Protein AF-G3UR51-F1 (afdb_monomer)

Organism: Meleagris gallopavo (NCBI:txid9103)

pLDDT: mean 75.61, std 17.21, range [31.45, 94.31]

Secondary structure (DSSP, 8-state):
-------S----EEEEEEEEESSTTSPPEEEEETTTB--TTS-TTEEEEEETTEEEEEESS--GGG-SEEEEEEEEEETTEEE--TT-SEEE-

Solvent-accessible surface area (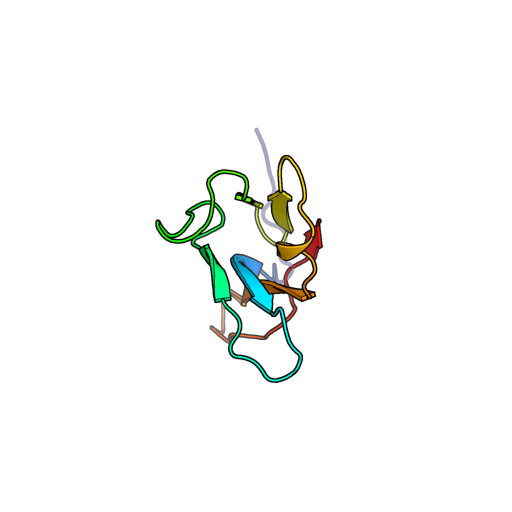backbone atoms only — not comparable to full-atom values): 5531 Å² total; per-residue (Å²): 142,84,79,82,92,69,99,59,91,67,74,39,37,41,29,34,28,33,29,40,28,72,46,95,92,52,82,64,41,74,52,24,37,81,21,46,45,61,51,90,91,46,64,85,44,55,44,37,40,55,59,59,38,37,33,36,56,46,66,59,82,81,52,82,88,67,62,51,52,75,44,47,41,38,39,38,49,39,96,84,48,87,52,80,49,92,67,79,34,47,69,46,118

Nearest PDB structures (foldseek):
  7r6w-assembly1_L  TM=8.085E-01  e=1.793E-05  Homo sapiens
  6ss0-ass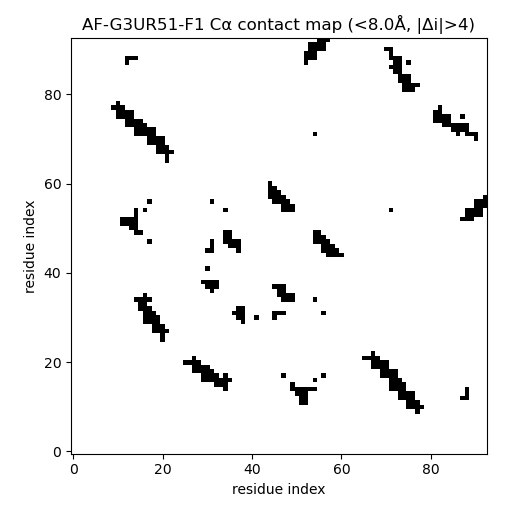embly2_MMM  TM=7.552E-01  e=9.663E-06  Homo sapiens
  8dfh-assembly1_L  TM=7.622E-01  e=2.513E-05  Homo sapiens
  3lrh-assembly6_K  TM=7.620E-01  e=7.736E-05  Homo sapiens
  6pz8-assembly1_L  TM=7.525E-01  e=2.012E-04  Mus musculus

Foldseek 3Di:
DDDDDDPDFPFWKFWFFKWWAADVVDDTHTQGGRQFHGDPPHDPQWGWHDDTQEIEIGGHPDDPSSPTDMAIFIWTPGVPDTDGDGDSHDYDD

Radius of gyration: 15.37 Å; Cα contacts (8 Å, |Δi|>4): 192; chains: 1; bounding box: 37×19×50 Å

InterPro domains:
  IPR013106 Immunoglobulin V-set domain [PF07686] (18-73)
  IPR013106 Immunoglobulin V-set domain [SM00406] (10-74)
  IPR013783 Immunoglobulin-like fold [G3DSA:2.60.40.10] (4-85)
  IPR036179 Immunoglobulin-like domain superfamily [SSF48726] (13-79)
  IPR050150 Immunoglobulin Variable Light Chain [PTHR23267] (14-72)

Sequence (93 aa):
MGGQQEIGSRVYVQCRGWHQQKTPGSVPVTVIYDSSSRPSNIPSRFSGSGSGSTNTLTITGVQAEDEAVYYCGGWDYRVTAITPLPGLCCCKT

Mean predicted aligned error: 9.87 Å

Structure (mmCIF, N/CA/C/O backbone):
data_AF-G3UR51-F1
#
_entry.id   AF-G3UR51-F1
#
loop_
_atom_site.group_PDB
_atom_site.id
_atom_site.type_symbol
_atom_site.label_atom_id
_atom_site.label_alt_id
_atom_site.label_comp_id
_atom_site.label_asym_id
_atom_site.label_entity_id
_atom_site.label_seq_id
_atom_site.pdbx_PDB_ins_code
_atom_site.Cartn_x
_atom_site.Cartn_y
_atom_site.Cartn_z
_atom_site.occupancy
_atom_site.B_iso_or_equiv
_atom_site.auth_seq_id
_atom_site.auth_comp_id
_atom_site.auth_asym_id
_atom_site.auth_atom_id
_atom_site.pdbx_PDB_model_num
ATOM 1 N N . MET A 1 1 ? 8.766 4.527 -34.188 1.00 32.31 1 MET A N 1
ATOM 2 C CA . MET A 1 1 ? 8.688 5.771 -33.392 1.00 32.31 1 MET A CA 1
ATOM 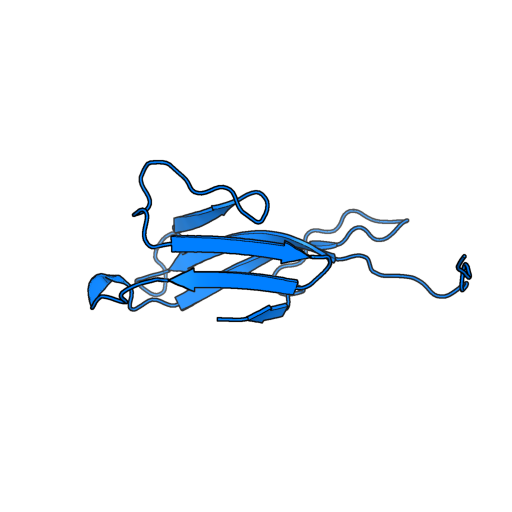3 C C . MET A 1 1 ? 8.547 5.349 -31.941 1.00 32.31 1 MET A C 1
ATOM 5 O O . MET A 1 1 ? 7.534 4.755 -31.628 1.00 32.31 1 MET A O 1
ATOM 9 N N . GLY A 1 2 ? 9.479 5.470 -31.013 1.00 31.45 2 GLY A N 1
ATOM 10 C CA . GLY A 1 2 ? 10.888 5.854 -30.896 1.00 31.45 2 GLY A CA 1
ATOM 11 C C . GLY A 1 2 ? 11.267 5.375 -29.475 1.00 31.45 2 GLY A C 1
ATOM 12 O O . GLY A 1 2 ? 10.385 5.081 -28.679 1.00 31.45 2 GLY A O 1
ATOM 13 N N . GLY A 1 3 ? 12.498 5.187 -29.048 1.00 34.09 3 GLY A N 1
ATOM 14 C CA . GLY A 1 3 ? 13.816 5.400 -29.595 1.00 34.09 3 GLY A CA 1
ATOM 15 C C . GLY A 1 3 ? 14.790 5.055 -28.461 1.00 34.09 3 GLY A C 1
ATOM 16 O O . GLY A 1 3 ? 14.440 5.149 -27.288 1.00 34.09 3 GLY A O 1
ATOM 17 N N . GLN A 1 4 ? 15.993 4.655 -28.861 1.00 38.31 4 GLN A N 1
ATOM 18 C CA . GLN A 1 4 ? 17.247 4.749 -28.110 1.00 38.31 4 GLN A CA 1
ATOM 19 C C . GLN A 1 4 ? 17.426 3.843 -26.876 1.00 38.31 4 GLN A C 1
ATOM 21 O O . GLN A 1 4 ? 16.983 4.096 -25.759 1.00 38.31 4 GLN A O 1
ATOM 26 N N . GLN A 1 5 ? 18.207 2.789 -27.124 1.00 55.81 5 GLN A N 1
ATOM 27 C CA . GLN A 1 5 ? 19.078 2.140 -26.157 1.00 55.81 5 GLN A CA 1
ATOM 28 C C . GLN A 1 5 ? 20.203 3.123 -25.791 1.00 55.81 5 GLN A C 1
ATOM 30 O O . GLN A 1 5 ? 21.025 3.453 -26.644 1.00 55.81 5 GLN A O 1
ATOM 35 N N . GLU A 1 6 ? 20.248 3.581 -24.542 1.00 52.28 6 GLU A N 1
ATOM 36 C CA . GLU A 1 6 ? 21.410 4.273 -23.974 1.00 52.28 6 GLU A CA 1
ATOM 37 C C . GLU A 1 6 ? 22.164 3.312 -23.049 1.00 52.28 6 GLU A C 1
ATOM 39 O O . GLU A 1 6 ? 21.571 2.638 -22.202 1.00 52.28 6 GLU A O 1
ATOM 44 N N . ILE A 1 7 ? 23.479 3.221 -23.245 1.00 56.69 7 ILE A N 1
ATOM 45 C CA . ILE A 1 7 ? 24.393 2.373 -22.476 1.00 56.69 7 ILE A CA 1
ATOM 46 C C . ILE A 1 7 ? 24.724 3.101 -21.167 1.00 56.69 7 ILE A C 1
ATO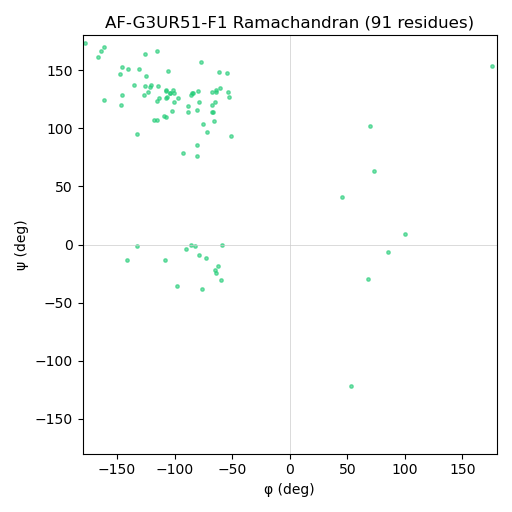M 48 O O . ILE A 1 7 ? 25.777 3.704 -21.008 1.00 56.69 7 ILE A O 1
ATOM 52 N N . GLY A 1 8 ? 23.780 3.076 -20.234 1.00 47.53 8 GLY A N 1
ATOM 53 C CA . GLY A 1 8 ? 23.941 3.524 -18.856 1.00 47.53 8 GLY A CA 1
ATOM 54 C C . GLY A 1 8 ? 23.086 2.616 -17.988 1.00 47.53 8 GLY A C 1
ATOM 55 O O . GLY A 1 8 ? 21.933 2.366 -18.327 1.00 47.53 8 GLY A O 1
ATOM 56 N N . SER A 1 9 ? 23.656 2.041 -16.932 1.00 50.66 9 SER A N 1
ATOM 57 C CA . SER A 1 9 ? 23.021 1.029 -16.083 1.00 50.66 9 SER A CA 1
ATOM 58 C C . SER A 1 9 ? 21.632 1.478 -15.601 1.00 50.66 9 SER A C 1
ATOM 60 O O . SER A 1 9 ? 21.521 2.168 -14.589 1.00 50.66 9 SER A O 1
ATOM 62 N N . ARG A 1 10 ? 20.557 1.108 -16.314 1.00 55.94 10 ARG A N 1
ATOM 63 C CA . ARG A 1 10 ? 19.183 1.363 -15.866 1.00 55.94 10 ARG A CA 1
ATOM 64 C C . ARG A 1 10 ? 18.917 0.419 -14.706 1.00 55.94 10 ARG A C 1
ATOM 66 O O . ARG A 1 10 ? 18.625 -0.757 -14.901 1.00 55.94 10 ARG A O 1
ATOM 73 N N . VAL A 1 11 ? 19.095 0.945 -13.497 1.00 59.91 11 VAL A N 1
ATOM 74 C CA . VAL A 1 11 ? 18.501 0.372 -12.296 1.00 59.91 11 VAL A CA 1
ATOM 75 C C . VAL A 1 11 ? 17.006 0.506 -12.469 1.00 59.91 11 VAL A C 1
ATOM 77 O O . VAL A 1 11 ? 16.460 1.532 -12.875 1.00 59.91 11 VAL A O 1
ATOM 80 N N . TYR A 1 12 ? 16.362 -0.598 -12.232 1.00 62.88 12 TYR A N 1
ATOM 81 C CA . TYR A 1 12 ? 15.084 -0.900 -12.786 1.00 62.88 12 TYR A CA 1
ATOM 82 C C . TYR A 1 12 ? 14.383 -1.368 -11.516 1.00 62.88 12 TYR A C 1
ATOM 84 O O . TYR A 1 12 ? 14.621 -2.452 -10.997 1.00 62.88 12 TYR A O 1
ATOM 92 N N . VAL A 1 13 ? 13.670 -0.446 -10.879 1.00 67.25 13 VAL A N 1
ATOM 93 C CA . VAL A 1 13 ? 13.040 -0.696 -9.581 1.00 67.25 13 VAL A CA 1
ATOM 94 C C . VAL A 1 13 ? 11.582 -0.985 -9.863 1.00 67.25 13 VAL A C 1
ATOM 96 O O . VAL A 1 13 ? 10.917 -0.186 -10.515 1.00 67.25 13 VAL A O 1
ATOM 99 N N . GLN A 1 14 ? 11.106 -2.145 -9.428 1.00 71.12 14 GLN A N 1
ATOM 100 C CA . GLN A 1 14 ? 9.704 -2.530 -9.508 1.00 71.12 14 GLN A CA 1
ATOM 101 C C . GLN A 1 14 ? 9.101 -2.481 -8.114 1.00 71.12 14 GLN A C 1
ATOM 103 O O . GLN A 1 14 ? 9.396 -3.315 -7.257 1.00 71.12 14 GLN A O 1
ATOM 108 N N . CYS A 1 15 ? 8.227 -1.510 -7.896 1.00 74.19 15 CYS A N 1
ATOM 109 C CA . CYS A 1 15 ? 7.478 -1.407 -6.656 1.00 74.19 15 CYS A CA 1
ATOM 110 C C . CYS A 1 15 ? 6.321 -2.397 -6.678 1.00 74.19 15 CYS A C 1
ATOM 112 O O . CYS A 1 15 ? 5.513 -2.367 -7.598 1.00 74.19 15 CYS A O 1
ATOM 114 N N . ARG A 1 16 ? 6.262 -3.294 -5.691 1.00 77.88 16 ARG A N 1
ATOM 115 C CA . ARG A 1 16 ? 5.307 -4.409 -5.672 1.00 77.88 16 ARG A CA 1
ATOM 116 C C . ARG A 1 16 ? 4.195 -4.267 -4.652 1.00 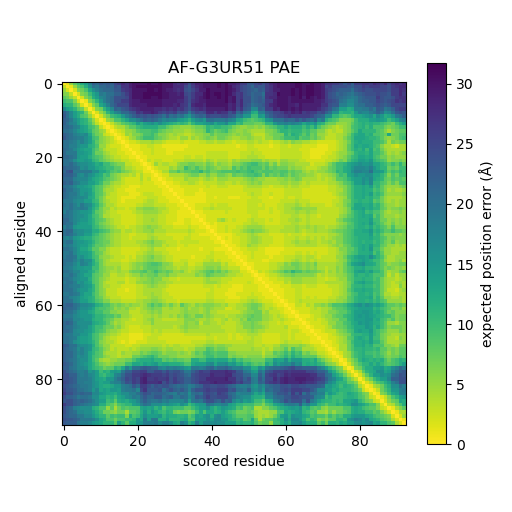77.88 16 ARG A C 1
ATOM 118 O O . ARG A 1 16 ?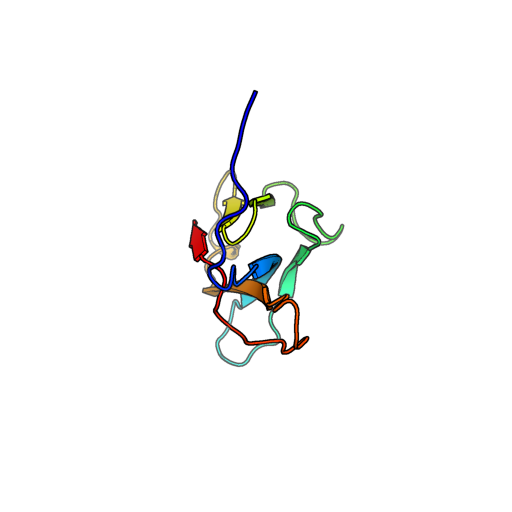 3.232 -5.016 -4.755 1.00 77.88 16 ARG A O 1
ATOM 125 N N . GLY A 1 17 ? 4.266 -3.347 -3.698 1.00 86.00 17 GLY A N 1
ATOM 126 C CA . GLY A 1 17 ? 3.174 -3.243 -2.740 1.00 86.00 17 GLY A CA 1
ATOM 127 C C . GLY A 1 17 ? 3.298 -2.136 -1.718 1.00 86.00 17 GLY A C 1
ATOM 128 O O . GLY A 1 17 ? 4.321 -1.461 -1.613 1.00 86.00 17 GLY A O 1
ATOM 129 N N . TRP A 1 18 ? 2.217 -2.003 -0.961 1.00 89.19 18 TRP A N 1
ATOM 130 C CA . TRP A 1 18 ? 2.048 -1.083 0.145 1.00 89.19 18 TRP A CA 1
ATOM 131 C C . TRP A 1 18 ? 1.743 -1.854 1.414 1.00 89.19 18 TRP A C 1
ATOM 133 O O . TRP A 1 18 ? 0.913 -2.767 1.423 1.00 89.19 18 TRP A O 1
ATOM 143 N N . HIS A 1 19 ? 2.375 -1.428 2.496 1.00 88.81 19 HIS A N 1
ATOM 144 C CA . HIS A 1 19 ? 2.199 -1.975 3.825 1.00 88.81 19 HIS A CA 1
ATOM 145 C C . HIS A 1 19 ? 1.831 -0.851 4.788 1.00 88.81 19 HIS A C 1
ATOM 147 O O . HIS A 1 19 ? 2.425 0.223 4.753 1.00 88.81 19 HIS A O 1
ATOM 153 N N . GLN A 1 20 ? 0.857 -1.112 5.647 1.00 90.56 20 GLN A N 1
ATOM 154 C CA . GLN A 1 20 ? 0.400 -0.224 6.700 1.00 90.56 20 GLN A CA 1
ATOM 155 C C . GLN A 1 20 ? 0.890 -0.761 8.045 1.00 90.56 20 GLN A C 1
ATOM 157 O O . GLN A 1 20 ? 0.640 -1.916 8.391 1.00 90.56 20 GLN A O 1
ATOM 162 N N . GLN A 1 21 ? 1.554 0.080 8.827 1.00 90.31 21 GLN A N 1
ATOM 163 C CA . GLN A 1 21 ? 1.939 -0.210 10.201 1.00 90.31 21 GLN A CA 1
ATOM 164 C C . GLN A 1 21 ? 1.243 0.785 11.128 1.00 90.31 21 GLN A C 1
ATOM 166 O O . GLN A 1 21 ? 1.586 1.964 11.169 1.00 90.31 21 GLN A O 1
ATOM 171 N N . LYS A 1 22 ? 0.244 0.304 11.871 1.00 88.50 22 LYS A N 1
ATOM 172 C CA . LYS A 1 22 ? -0.544 1.147 12.785 1.00 88.50 22 LYS A CA 1
ATOM 173 C C . LYS A 1 22 ? 0.213 1.482 14.065 1.00 88.50 22 LYS A C 1
ATOM 175 O O . LYS A 1 22 ? 0.128 2.593 14.568 1.00 88.50 22 LYS A O 1
ATOM 180 N N . THR A 1 23 ? 0.976 0.523 14.584 1.00 87.62 23 THR A N 1
ATOM 181 C CA . THR A 1 23 ? 1.742 0.696 15.822 1.00 87.62 23 THR A CA 1
ATOM 182 C C . THR A 1 23 ? 3.220 0.432 15.551 1.00 87.62 23 THR A C 1
ATOM 184 O O . THR A 1 23 ? 3.540 -0.609 14.967 1.00 87.62 23 THR A O 1
ATOM 187 N N . PRO A 1 24 ? 4.141 1.312 15.974 1.00 83.69 24 PRO A N 1
ATOM 188 C CA . PRO A 1 24 ? 5.571 1.033 15.897 1.00 83.69 24 PRO A CA 1
ATOM 189 C C . PRO A 1 24 ? 5.899 -0.315 16.556 1.00 83.69 24 PRO A C 1
ATOM 191 O O . PRO A 1 24 ? 5.487 -0.576 17.683 1.00 83.69 24 PRO A O 1
ATOM 194 N N . GLY A 1 25 ? 6.588 -1.200 15.835 1.00 82.69 25 GLY A N 1
ATOM 195 C CA . GLY A 1 25 ? 6.918 -2.553 16.309 1.00 82.69 25 GLY A CA 1
ATOM 196 C C . GLY A 1 25 ? 5.837 -3.618 16.074 1.00 82.69 25 GLY A C 1
ATOM 197 O O . GLY A 1 25 ? 6.106 -4.798 16.281 1.00 82.69 25 GLY A O 1
ATOM 198 N N . SER A 1 26 ? 4.645 -3.246 15.591 1.00 86.25 26 SER A N 1
ATOM 199 C CA . SER A 1 26 ? 3.645 -4.217 15.117 1.00 86.25 26 SER A CA 1
ATOM 200 C C . SER A 1 26 ? 4.001 -4.765 13.735 1.00 86.25 26 SER A C 1
ATOM 202 O O . SER A 1 26 ? 4.726 -4.128 12.968 1.00 86.25 26 SER A O 1
ATOM 204 N N . VAL A 1 27 ? 3.481 -5.948 13.405 1.00 86.62 27 VAL A N 1
ATOM 205 C CA . VAL A 1 27 ? 3.671 -6.560 12.085 1.00 86.62 27 VAL A CA 1
ATOM 206 C C . VAL A 1 27 ? 2.989 -5.686 11.019 1.00 86.62 27 VAL A C 1
ATOM 208 O O . VAL A 1 27 ? 1.783 -5.451 11.129 1.00 86.62 27 VAL A O 1
ATOM 211 N N . PRO A 1 28 ? 3.715 -5.205 9.991 1.00 88.25 28 PRO A N 1
ATOM 212 C CA . PRO A 1 28 ? 3.112 -4.446 8.902 1.00 88.25 28 PRO A CA 1
ATOM 213 C C . PRO A 1 28 ? 2.067 -5.280 8.156 1.00 88.25 28 PRO A C 1
ATOM 215 O O . PRO A 1 28 ? 2.309 -6.433 7.799 1.00 88.25 28 PRO A O 1
ATOM 218 N N . VAL A 1 29 ? 0.912 -4.682 7.882 1.00 90.56 29 VAL A N 1
ATOM 219 C CA . VAL A 1 29 ? -0.180 -5.310 7.136 1.00 90.56 29 VAL A CA 1
ATOM 220 C C . VAL A 1 29 ? -0.095 -4.883 5.681 1.00 90.56 29 VAL A C 1
ATOM 222 O O . VAL A 1 29 ? -0.091 -3.696 5.375 1.00 90.56 29 VAL A O 1
ATOM 225 N N . THR A 1 30 ? -0.055 -5.836 4.756 1.00 90.81 30 THR A N 1
ATOM 226 C CA . THR A 1 30 ? -0.109 -5.531 3.321 1.00 90.81 30 THR A CA 1
ATOM 227 C C . THR A 1 30 ? -1.483 -4.975 2.949 1.00 90.81 30 THR A C 1
ATOM 229 O O . THR A 1 30 ? -2.489 -5.661 3.115 1.00 90.81 30 THR A O 1
ATOM 232 N N . VAL A 1 31 ? -1.524 -3.749 2.423 1.00 92.69 31 VAL A N 1
ATOM 233 C CA . VAL A 1 31 ? -2.756 -3.098 1.944 1.00 92.69 31 VAL A CA 1
ATOM 234 C C . VAL A 1 31 ? -2.925 -3.217 0.432 1.00 92.69 31 VAL A C 1
ATOM 236 O O . VAL A 1 31 ? -4.043 -3.413 -0.033 1.00 92.69 31 VAL A O 1
ATOM 239 N N . ILE A 1 32 ? -1.826 -3.173 -0.329 1.00 92.69 32 ILE A N 1
ATOM 240 C CA . ILE A 1 32 ? -1.795 -3.428 -1.776 1.00 92.69 32 ILE A CA 1
ATOM 241 C C . ILE A 1 32 ? -0.610 -4.343 -2.084 1.00 92.69 32 ILE A C 1
ATOM 243 O O . ILE A 1 32 ? 0.485 -4.136 -1.568 1.00 92.69 32 ILE A O 1
ATOM 247 N N . TYR A 1 33 ? -0.812 -5.326 -2.951 1.00 87.75 33 TYR A N 1
ATOM 248 C CA . TYR A 1 33 ? 0.217 -6.185 -3.520 1.00 87.75 33 TYR A CA 1
ATOM 249 C C . TYR A 1 33 ? 0.141 -6.167 -5.048 1.00 87.75 33 TYR A C 1
ATOM 251 O O . TYR A 1 33 ? -0.832 -5.707 -5.638 1.00 87.75 33 TYR A O 1
ATOM 259 N N . ASP A 1 34 ? 1.202 -6.638 -5.690 1.00 85.00 34 ASP A N 1
ATOM 260 C CA . ASP A 1 34 ? 1.380 -6.605 -7.142 1.00 85.00 34 ASP A CA 1
ATOM 261 C C . ASP A 1 34 ? 1.016 -5.249 -7.781 1.00 85.00 34 ASP A C 1
ATOM 263 O O . ASP A 1 34 ? 0.389 -5.161 -8.830 1.00 85.00 34 ASP A O 1
ATOM 267 N N . SER A 1 35 ? 1.397 -4.160 -7.107 1.00 84.06 35 SER A N 1
ATOM 268 C CA . SER A 1 35 ? 1.140 -2.754 -7.478 1.00 84.06 35 SER A CA 1
ATOM 269 C C . SER A 1 35 ? -0.312 -2.266 -7.421 1.00 84.06 35 SER A C 1
ATOM 271 O O . SER A 1 35 ? -0.520 -1.080 -7.182 1.00 84.06 35 SER A O 1
ATOM 273 N N . SER A 1 36 ? -1.310 -3.121 -7.638 1.00 88.75 36 SER A N 1
ATOM 274 C CA . SER A 1 36 ? -2.723 -2.703 -7.715 1.00 88.75 36 SER A CA 1
ATOM 275 C C . SER A 1 36 ? -3.712 -3.662 -7.062 1.00 88.75 36 SER A C 1
ATOM 277 O O . SER A 1 36 ? -4.866 -3.297 -6.823 1.00 88.75 36 SER A O 1
ATOM 279 N N . SER A 1 37 ? -3.280 -4.877 -6.738 1.00 91.25 37 SER A N 1
ATOM 280 C CA . SER A 1 37 ? -4.147 -5.894 -6.163 1.00 91.25 37 SER A CA 1
ATOM 281 C C . SER A 1 37 ? -4.337 -5.652 -4.672 1.00 91.25 37 SER A C 1
ATOM 283 O O . SER A 1 37 ? -3.389 -5.445 -3.922 1.00 91.25 37 SER A O 1
ATOM 285 N N . ARG A 1 38 ? -5.585 -5.691 -4.215 1.00 94.31 38 ARG A N 1
ATOM 286 C CA . ARG A 1 38 ? -5.933 -5.492 -2.808 1.00 94.31 38 ARG A CA 1
ATOM 287 C C . ARG A 1 38 ? -6.347 -6.825 -2.180 1.00 94.31 38 ARG A C 1
ATOM 289 O O . ARG A 1 38 ? -7.163 -7.530 -2.777 1.00 94.31 38 ARG A O 1
ATOM 296 N N . PRO A 1 39 ? -5.837 -7.188 -0.993 1.00 93.44 39 PRO A N 1
ATOM 297 C CA . PRO A 1 39 ? -6.337 -8.350 -0.264 1.00 93.44 39 PRO A CA 1
ATOM 298 C C . PRO A 1 39 ? -7.819 -8.188 0.108 1.00 93.44 39 PRO A C 1
ATOM 300 O O . PRO A 1 39 ? -8.287 -7.081 0.368 1.00 93.44 39 PRO A O 1
ATOM 303 N N . SER A 1 40 ? -8.571 -9.287 0.174 1.00 91.75 40 SER A N 1
ATOM 304 C CA . SER A 1 40 ? -10.019 -9.255 0.452 1.00 91.75 40 SER A CA 1
ATOM 305 C C . SER A 1 40 ? -10.376 -8.713 1.840 1.00 91.75 40 SER A C 1
ATOM 307 O O . SER A 1 40 ? -11.470 -8.191 2.031 1.00 91.75 40 SER A O 1
ATOM 309 N N . ASN A 1 41 ? -9.456 -8.804 2.802 1.00 91.00 41 ASN A N 1
ATOM 310 C CA . ASN A 1 41 ? -9.609 -8.284 4.160 1.00 91.00 41 ASN A CA 1
ATOM 311 C C . ASN A 1 41 ? -9.297 -6.782 4.285 1.00 91.00 41 ASN A C 1
ATOM 313 O O . ASN A 1 41 ? -9.398 -6.236 5.383 1.00 91.00 41 ASN A O 1
ATOM 317 N N . ILE A 1 42 ? -8.900 -6.117 3.195 1.00 92.75 42 ILE A N 1
ATOM 318 C CA . ILE A 1 42 ? -8.620 -4.681 3.179 1.00 92.75 42 ILE A CA 1
ATOM 319 C C . ILE A 1 42 ? -9.823 -3.937 2.581 1.00 92.75 42 ILE A C 1
ATOM 321 O O . ILE A 1 42 ? -10.302 -4.311 1.504 1.00 92.75 42 ILE A O 1
ATOM 325 N N . PRO A 1 43 ? -10.317 -2.874 3.245 1.00 91.44 43 PRO A N 1
ATOM 326 C CA . PRO A 1 43 ? -11.482 -2.124 2.793 1.00 91.44 43 PRO A CA 1
ATOM 327 C C . PRO A 1 43 ? -11.376 -1.611 1.355 1.00 91.44 43 PRO A C 1
ATOM 329 O O . PRO A 1 43 ? -10.307 -1.214 0.888 1.00 91.44 43 PRO A O 1
ATOM 332 N N . SER A 1 44 ? -12.522 -1.531 0.672 1.00 91.88 44 SER A N 1
ATOM 333 C CA . SER A 1 44 ? -12.590 -1.132 -0.739 1.00 91.88 44 SER A CA 1
ATOM 334 C C . SER A 1 44 ? -12.092 0.283 -1.039 1.00 91.88 44 SER A C 1
ATOM 336 O O . SER A 1 44 ? -11.744 0.565 -2.184 1.00 91.88 44 SER A O 1
ATOM 338 N N . ARG A 1 45 ? -12.009 1.132 -0.007 1.00 92.50 45 ARG A N 1
ATOM 339 C CA . ARG A 1 45 ? -11.466 2.494 -0.069 1.00 92.50 45 ARG A CA 1
ATOM 340 C C . ARG A 1 45 ? -9.974 2.575 -0.387 1.00 92.50 45 ARG A C 1
ATOM 342 O O . ARG A 1 45 ? -9.523 3.618 -0.846 1.00 92.50 45 ARG A O 1
ATOM 349 N N . PHE A 1 46 ? -9.212 1.509 -0.140 1.00 91.94 4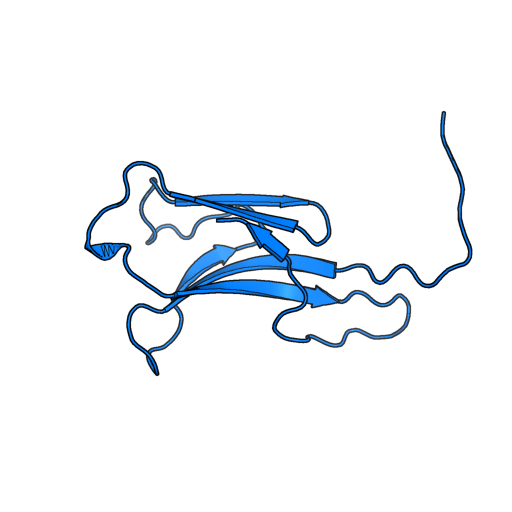6 PHE A N 1
ATOM 350 C CA . PHE A 1 46 ? -7.796 1.454 -0.496 1.00 91.94 46 PHE A CA 1
ATOM 351 C C . PHE A 1 46 ? -7.649 1.028 -1.949 1.00 91.94 46 PHE A C 1
ATOM 353 O O . PHE A 1 46 ? -8.195 0.010 -2.356 1.00 91.94 46 PHE A O 1
ATOM 360 N N . SER A 1 47 ? -6.877 1.750 -2.739 1.00 90.75 47 SER A N 1
ATOM 361 C CA . SER A 1 47 ? -6.536 1.357 -4.103 1.00 90.75 47 SER A CA 1
ATOM 362 C C . SER A 1 47 ? -5.081 1.684 -4.380 1.00 90.75 47 SER A C 1
ATOM 364 O O . SER A 1 47 ? -4.514 2.582 -3.763 1.00 90.75 47 SER A O 1
ATOM 366 N N . GLY A 1 48 ? -4.460 0.912 -5.263 1.00 89.94 48 GLY A N 1
ATOM 367 C CA . GLY A 1 48 ? -3.055 1.072 -5.590 1.00 89.94 48 GLY A CA 1
ATOM 368 C C . GLY A 1 48 ? -2.830 1.115 -7.087 1.00 89.94 48 GLY A C 1
ATOM 369 O O . GLY A 1 48 ? -3.583 0.525 -7.864 1.00 89.94 48 GLY A O 1
ATOM 370 N N . SER A 1 49 ? -1.782 1.818 -7.485 1.00 87.06 49 SER A N 1
ATOM 371 C CA . SER A 1 49 ? -1.261 1.777 -8.846 1.00 87.06 49 SER A CA 1
ATOM 372 C C . SER A 1 49 ? 0.253 1.935 -8.823 1.00 87.06 49 SER A C 1
ATOM 374 O O . SER A 1 49 ? 0.810 2.556 -7.919 1.00 87.06 49 SER A O 1
ATOM 376 N N . GLY A 1 50 ? 0.936 1.383 -9.821 1.00 81.44 50 GLY A N 1
ATOM 377 C CA . GLY A 1 50 ? 2.385 1.495 -9.920 1.00 81.44 50 GLY A CA 1
ATOM 378 C C . GLY A 1 50 ? 2.864 1.531 -11.361 1.00 81.44 50 GLY A C 1
ATOM 379 O O . GLY A 1 50 ? 2.275 0.907 -12.241 1.00 81.44 50 GLY A O 1
ATOM 380 N N . SER A 1 51 ? 3.944 2.273 -11.591 1.00 79.25 51 SER A N 1
ATOM 381 C CA . SER A 1 51 ? 4.657 2.330 -12.864 1.00 79.25 51 SER A CA 1
ATOM 382 C C . SER A 1 51 ? 6.146 2.529 -12.597 1.00 79.25 51 SER A C 1
ATOM 384 O O . SER A 1 51 ? 6.552 3.506 -11.961 1.00 79.25 51 SER A O 1
ATOM 386 N N . GLY A 1 52 ? 6.967 1.579 -13.051 1.00 77.44 52 GLY A N 1
ATOM 387 C CA . GLY A 1 52 ? 8.401 1.562 -12.760 1.00 77.44 52 GLY A CA 1
ATOM 388 C C . GLY A 1 52 ? 8.685 1.656 -11.255 1.00 77.44 52 GLY A C 1
ATOM 389 O O . GLY A 1 52 ? 8.204 0.835 -10.472 1.00 77.44 52 GLY A O 1
ATOM 390 N N . SER A 1 53 ? 9.445 2.686 -10.867 1.00 75.75 53 SER A N 1
ATOM 391 C CA . SER A 1 53 ? 9.867 2.967 -9.487 1.00 75.75 53 SER A CA 1
ATOM 392 C C . SER A 1 53 ? 8.860 3.780 -8.665 1.00 75.75 53 SER A C 1
ATOM 394 O O . SER A 1 53 ? 9.125 4.094 -7.503 1.00 75.75 53 SER A O 1
ATOM 396 N N . THR A 1 54 ? 7.724 4.159 -9.256 1.00 78.88 54 THR A N 1
ATOM 397 C CA . THR A 1 54 ? 6.679 4.934 -8.579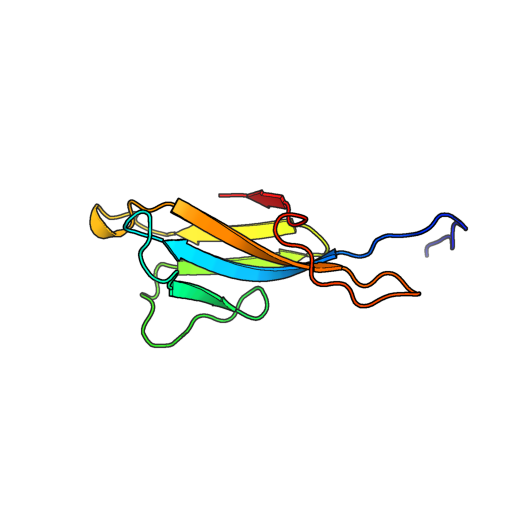 1.00 78.88 54 THR A CA 1
ATOM 398 C C . THR A 1 54 ? 5.516 4.027 -8.225 1.00 78.88 54 THR A C 1
ATOM 400 O O . THR A 1 54 ? 4.998 3.304 -9.078 1.00 78.88 54 THR A O 1
ATOM 403 N N . ASN A 1 55 ? 5.081 4.095 -6.971 1.00 83.50 55 ASN A N 1
ATOM 404 C CA . ASN A 1 55 ? 3.845 3.476 -6.518 1.00 83.50 55 ASN A CA 1
ATOM 405 C C . ASN A 1 55 ? 2.968 4.540 -5.853 1.00 83.50 55 ASN A C 1
ATOM 407 O O . ASN A 1 55 ? 3.470 5.452 -5.191 1.00 83.50 55 ASN A O 1
ATOM 411 N N . THR A 1 56 ? 1.661 4.414 -6.033 1.00 88.12 56 THR A N 1
ATOM 412 C CA . THR A 1 56 ? 0.653 5.335 -5.517 1.00 88.12 56 THR A CA 1
ATOM 413 C C . THR A 1 56 ? -0.372 4.545 -4.730 1.00 88.12 56 THR A C 1
ATOM 415 O O . THR A 1 56 ? -0.904 3.554 -5.231 1.00 88.12 56 THR A O 1
ATOM 418 N N . LEU A 1 57 ? -0.639 4.992 -3.506 1.00 90.38 57 LEU A N 1
ATOM 419 C CA . LEU A 1 57 ? -1.728 4.499 -2.674 1.00 90.38 57 LEU A CA 1
ATOM 420 C C . LEU A 1 57 ? -2.800 5.577 -2.623 1.00 90.38 57 LEU A C 1
ATOM 422 O O . LEU A 1 57 ? -2.525 6.713 -2.260 1.00 90.38 57 LEU A O 1
ATOM 426 N N . THR A 1 58 ? -4.025 5.219 -2.967 1.00 91.31 58 THR A N 1
ATOM 427 C CA . THR A 1 58 ? -5.173 6.114 -2.894 1.00 91.31 58 THR A CA 1
ATOM 428 C C . THR A 1 58 ? -6.150 5.574 -1.864 1.00 91.31 58 THR A C 1
ATOM 430 O O . THR A 1 58 ? -6.607 4.435 -1.970 1.00 91.31 58 THR A O 1
ATOM 433 N N . ILE A 1 59 ? -6.466 6.403 -0.870 1.00 92.00 59 ILE A N 1
ATOM 434 C CA . ILE A 1 59 ? -7.404 6.088 0.209 1.00 92.00 59 ILE A CA 1
ATOM 435 C C . ILE A 1 59 ? -8.599 7.033 0.075 1.00 92.00 59 ILE A C 1
ATOM 437 O O . ILE A 1 59 ? -8.493 8.228 0.342 1.00 92.00 59 ILE A O 1
ATOM 441 N N . THR A 1 60 ? -9.743 6.519 -0.375 1.00 92.06 60 THR A N 1
ATOM 442 C CA . THR A 1 60 ? -10.952 7.334 -0.561 1.00 92.06 60 THR A CA 1
ATOM 443 C C . THR A 1 60 ? -11.782 7.384 0.719 1.00 92.06 60 THR A C 1
ATOM 445 O O . THR A 1 60 ? -12.283 6.353 1.163 1.00 92.06 60 THR A O 1
ATOM 448 N N . GLY A 1 61 ? -11.985 8.573 1.288 1.00 90.06 61 GLY A N 1
ATOM 449 C CA . GLY A 1 61 ? -12.728 8.720 2.544 1.00 90.06 61 GLY A CA 1
ATOM 450 C C . GLY A 1 61 ? -11.912 8.232 3.739 1.00 90.06 61 GLY A C 1
ATOM 451 O O . GLY A 1 61 ? -12.282 7.252 4.378 1.00 90.06 61 GLY A O 1
ATOM 452 N N . VAL A 1 62 ? -10.785 8.906 3.988 1.00 89.50 62 VAL A N 1
ATOM 453 C CA . VAL A 1 62 ? -9.871 8.632 5.107 1.00 89.50 62 VAL A CA 1
ATOM 454 C C . VAL A 1 62 ? -10.636 8.642 6.430 1.00 89.50 62 VAL A C 1
ATOM 456 O O . VAL A 1 62 ? -11.403 9.569 6.700 1.00 89.50 62 VAL A O 1
ATOM 459 N N . GLN A 1 63 ? -10.418 7.612 7.244 1.00 90.69 63 GLN A N 1
ATOM 460 C CA . GLN A 1 63 ? -11.015 7.463 8.573 1.00 90.69 63 GLN A CA 1
ATOM 461 C C . GLN A 1 63 ? -9.933 7.511 9.658 1.00 90.69 63 GLN A C 1
ATOM 463 O O . GLN A 1 63 ? -8.745 7.375 9.359 1.00 90.69 63 GLN A O 1
ATOM 468 N N . ALA A 1 64 ? -10.330 7.674 10.922 1.00 8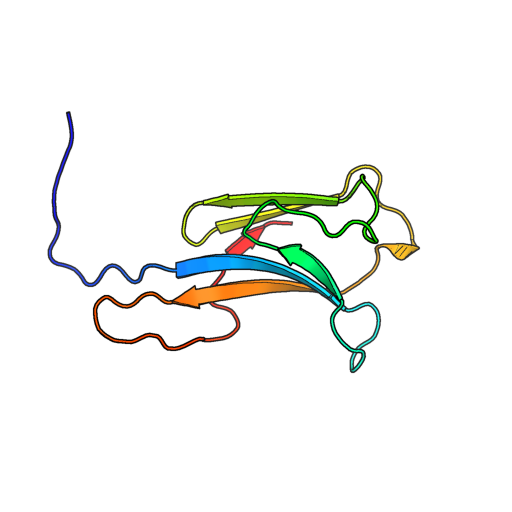7.06 64 ALA A N 1
ATOM 469 C CA . ALA A 1 64 ? -9.389 7.702 12.046 1.00 87.06 64 ALA A CA 1
ATOM 470 C C . ALA A 1 64 ? -8.575 6.397 12.148 1.00 87.06 64 ALA A C 1
ATOM 472 O O . ALA A 1 64 ? -7.409 6.399 12.523 1.00 87.06 64 ALA A O 1
ATOM 473 N N . GLU A 1 65 ? -9.157 5.271 11.737 1.00 85.62 65 GLU A N 1
ATOM 474 C CA . GLU A 1 65 ? -8.521 3.954 11.768 1.00 85.62 65 GLU A CA 1
ATOM 475 C C . GLU A 1 65 ? -7.432 3.767 10.699 1.00 85.62 65 GLU A C 1
ATOM 477 O O . GLU A 1 65 ? -6.705 2.764 10.743 1.00 85.62 65 GLU A O 1
ATOM 482 N N . ASP A 1 66 ? -7.347 4.683 9.730 1.00 86.06 66 ASP A N 1
ATOM 483 C CA . ASP A 1 66 ? -6.348 4.685 8.660 1.00 86.06 66 ASP A CA 1
ATOM 484 C C . ASP A 1 66 ? -5.081 5.474 9.051 1.00 86.06 66 ASP A C 1
ATOM 486 O O . ASP A 1 66 ? -4.109 5.473 8.289 1.00 86.06 66 ASP A O 1
ATOM 490 N N . GLU A 1 67 ? -5.062 6.103 10.233 1.00 87.88 67 GLU A N 1
ATOM 491 C CA . GLU A 1 67 ? -3.880 6.751 10.805 1.00 87.88 67 GLU A CA 1
ATOM 492 C C . GLU A 1 67 ? -2.808 5.698 11.122 1.00 87.88 67 GLU A C 1
ATOM 494 O O . GLU A 1 67 ? -2.934 4.872 12.028 1.00 87.88 67 GLU A O 1
ATOM 499 N N . ALA A 1 68 ? -1.768 5.676 10.294 1.00 89.06 68 ALA A N 1
ATOM 500 C CA . ALA A 1 68 ? -0.713 4.680 10.334 1.00 89.06 68 ALA A CA 1
ATOM 501 C C . ALA A 1 68 ? 0.501 5.162 9.540 1.00 89.06 68 ALA A C 1
ATOM 503 O O . ALA A 1 68 ? 0.407 6.073 8.715 1.00 89.06 68 ALA A O 1
ATOM 504 N N . VAL A 1 69 ? 1.632 4.487 9.727 1.00 88.56 69 VAL A N 1
ATOM 505 C CA . VAL A 1 69 ? 2.788 4.663 8.850 1.00 88.56 69 VAL A CA 1
ATOM 506 C C . VAL A 1 69 ? 2.646 3.736 7.649 1.00 88.56 69 VAL A C 1
ATOM 508 O O . VAL A 1 69 ? 2.411 2.536 7.801 1.00 88.56 69 VAL A O 1
ATOM 511 N N . TYR A 1 70 ? 2.791 4.292 6.448 1.00 87.81 70 TYR A N 1
ATOM 512 C CA . TYR A 1 70 ? 2.707 3.544 5.199 1.00 87.81 70 TYR A CA 1
ATOM 513 C C . TYR A 1 70 ? 4.086 3.395 4.571 1.00 87.81 70 TYR A C 1
ATOM 515 O O . TYR A 1 70 ? 4.822 4.366 4.407 1.00 87.81 70 TYR A O 1
ATOM 523 N N . TYR A 1 71 ? 4.409 2.169 4.178 1.00 84.19 71 TYR A N 1
ATOM 524 C CA . TYR A 1 71 ? 5.663 1.815 3.531 1.00 84.19 71 TYR A CA 1
ATOM 525 C C . TYR A 1 71 ? 5.375 1.193 2.174 1.00 84.19 71 TYR A C 1
ATOM 527 O O . TYR A 1 71 ? 4.511 0.322 2.065 1.00 84.19 71 TYR A O 1
ATOM 535 N N . CYS A 1 72 ? 6.124 1.591 1.149 1.00 82.06 72 CYS A N 1
ATOM 536 C CA . CYS A 1 72 ? 6.094 0.908 -0.136 1.00 82.06 72 CYS A CA 1
ATOM 537 C C . CYS A 1 72 ? 7.310 -0.019 -0.287 1.00 82.06 72 CYS A C 1
ATOM 539 O O . CYS A 1 72 ? 8.447 0.343 0.022 1.00 82.06 72 CYS A O 1
ATOM 541 N N . GLY A 1 73 ? 7.051 -1.248 -0.731 1.00 76.06 73 GLY A N 1
ATOM 542 C CA . GLY A 1 73 ? 8.054 -2.284 -0.968 1.00 76.06 73 GLY A CA 1
ATOM 543 C C . GLY A 1 73 ? 8.309 -2.491 -2.460 1.00 76.06 73 GLY A C 1
ATOM 544 O O . GLY A 1 73 ? 7.402 -2.344 -3.285 1.00 76.06 73 GLY A O 1
ATOM 545 N N . GLY A 1 74 ? 9.532 -2.873 -2.823 1.00 74.69 74 GLY A N 1
ATOM 546 C CA . GLY A 1 74 ? 9.901 -3.148 -4.209 1.00 74.69 74 GLY A CA 1
ATOM 547 C C . GLY A 1 74 ? 11.167 -3.979 -4.357 1.00 74.69 74 GLY A C 1
ATOM 548 O O . GLY A 1 74 ? 11.885 -4.224 -3.390 1.00 74.69 74 GLY A O 1
ATOM 549 N N . TRP A 1 75 ? 11.410 -4.416 -5.588 1.00 66.81 75 TRP A N 1
ATOM 550 C CA . TRP A 1 75 ? 12.580 -5.188 -5.992 1.00 66.81 75 TRP A CA 1
ATOM 551 C C . TRP A 1 75 ? 13.418 -4.356 -6.955 1.00 66.81 75 TRP A C 1
ATOM 553 O O . TRP A 1 75 ? 12.876 -3.737 -7.872 1.00 66.81 75 TRP A O 1
ATOM 563 N N . ASP A 1 76 ? 14.734 -4.371 -6.770 1.00 67.06 76 ASP A N 1
ATOM 564 C CA . ASP A 1 76 ? 15.677 -3.868 -7.763 1.00 67.06 76 ASP A CA 1
ATOM 565 C C . ASP A 1 76 ? 16.022 -5.021 -8.719 1.00 67.06 76 ASP A C 1
ATOM 567 O O . ASP A 1 76 ? 16.611 -6.024 -8.304 1.00 67.06 76 ASP A O 1
ATOM 571 N N . TYR A 1 77 ? 15.625 -4.904 -9.988 1.00 58.53 77 TYR A N 1
ATOM 572 C CA . TYR A 1 77 ? 16.149 -5.744 -11.059 1.00 58.53 77 TYR A CA 1
ATOM 573 C C . TYR A 1 77 ? 17.333 -5.023 -11.697 1.00 58.53 77 TYR A C 1
ATOM 575 O O . TYR A 1 77 ? 17.252 -4.453 -12.786 1.00 58.53 77 TYR A O 1
ATOM 583 N N . ARG A 1 78 ? 18.490 -5.092 -11.033 1.00 60.06 78 ARG A N 1
ATOM 584 C CA . ARG A 1 78 ? 19.747 -4.877 -11.747 1.00 60.06 78 ARG A CA 1
ATOM 585 C C . ARG A 1 78 ? 19.852 -6.001 -12.760 1.00 60.06 78 ARG A C 1
ATOM 587 O O . ARG A 1 78 ? 19.706 -7.164 -12.393 1.00 60.06 78 ARG A O 1
ATOM 594 N N . VAL A 1 79 ? 20.188 -5.676 -14.006 1.00 55.28 79 VAL A N 1
ATOM 595 C CA . VAL A 1 79 ? 20.439 -6.667 -15.072 1.00 55.28 79 VAL A CA 1
ATOM 596 C C . VAL A 1 79 ? 21.580 -7.652 -14.702 1.00 55.28 79 VAL A C 1
ATOM 598 O O . VAL A 1 79 ? 21.850 -8.595 -15.434 1.00 55.28 79 VAL A O 1
ATOM 601 N N . THR A 1 80 ? 22.199 -7.511 -13.522 1.00 52.00 80 THR A N 1
ATOM 602 C CA . THR A 1 80 ? 23.221 -8.413 -12.972 1.00 52.00 80 THR A CA 1
ATOM 603 C C . THR A 1 80 ? 23.049 -8.860 -11.507 1.00 52.00 80 THR A C 1
ATOM 605 O O . THR A 1 80 ? 23.866 -9.661 -11.066 1.00 52.00 80 THR A O 1
ATOM 608 N N . ALA A 1 81 ? 22.035 -8.437 -10.733 1.00 47.72 81 ALA A N 1
ATOM 609 C CA . ALA A 1 81 ? 21.846 -8.953 -9.362 1.00 47.72 81 ALA A CA 1
ATOM 610 C C . ALA A 1 81 ? 20.432 -8.713 -8.800 1.00 47.72 81 ALA A C 1
ATOM 612 O O . ALA A 1 81 ? 19.980 -7.574 -8.702 1.00 47.72 81 ALA A O 1
ATOM 613 N N . ILE A 1 82 ? 19.765 -9.791 -8.370 1.00 52.62 82 ILE A N 1
ATOM 614 C CA . ILE A 1 82 ? 18.501 -9.753 -7.622 1.00 52.62 82 ILE A CA 1
ATOM 615 C C . ILE A 1 82 ? 18.843 -9.467 -6.156 1.00 52.62 82 ILE A C 1
ATOM 617 O O . ILE A 1 82 ? 19.016 -10.390 -5.364 1.00 52.62 82 ILE A O 1
ATOM 621 N N . THR A 1 83 ? 18.985 -8.198 -5.782 1.00 45.28 83 THR A N 1
ATOM 622 C CA . THR A 1 83 ? 19.082 -7.819 -4.365 1.00 45.28 83 THR A CA 1
ATOM 623 C C . THR A 1 83 ? 17.811 -7.089 -3.943 1.00 45.28 83 THR A C 1
ATOM 625 O O . THR A 1 83 ? 17.592 -5.963 -4.393 1.00 45.28 83 THR A O 1
ATOM 628 N N . PRO A 1 84 ? 16.958 -7.684 -3.088 1.00 48.03 84 PRO A N 1
ATOM 629 C CA . PRO A 1 84 ? 15.880 -6.948 -2.442 1.00 48.03 84 PRO A CA 1
ATOM 630 C C . PRO A 1 84 ? 16.493 -5.930 -1.474 1.00 48.03 84 PRO A C 1
ATOM 632 O O . PRO A 1 84 ? 17.123 -6.305 -0.487 1.00 48.03 84 PRO A O 1
ATOM 635 N N . LEU A 1 85 ? 16.329 -4.641 -1.765 1.00 50.41 85 LEU A N 1
ATOM 636 C CA . LEU A 1 85 ? 16.701 -3.560 -0.856 1.00 50.41 85 LEU A CA 1
ATOM 637 C C . LEU A 1 85 ? 15.428 -2.830 -0.402 1.00 50.41 85 LEU A C 1
ATOM 639 O O . LEU A 1 85 ? 14.651 -2.378 -1.248 1.00 50.41 85 LEU A O 1
ATOM 643 N N . PRO A 1 86 ? 15.191 -2.692 0.912 1.00 51.28 86 PRO A N 1
ATOM 644 C CA . PRO A 1 86 ? 14.080 -1.898 1.421 1.00 51.28 86 PRO A CA 1
ATOM 645 C C . PRO A 1 86 ? 14.302 -0.405 1.113 1.00 51.28 86 PRO A C 1
ATOM 647 O O . PRO A 1 86 ? 15.371 0.133 1.385 1.00 51.28 86 PRO A O 1
ATOM 650 N N . GLY A 1 87 ? 13.287 0.271 0.556 1.00 56.28 87 GLY A N 1
ATOM 651 C CA . GLY A 1 87 ? 13.248 1.741 0.459 1.00 56.28 87 GLY A CA 1
ATOM 652 C C . GLY A 1 87 ? 13.627 2.389 -0.882 1.00 56.28 87 GLY A C 1
ATOM 653 O O . GLY A 1 87 ? 13.720 3.610 -0.933 1.00 56.28 87 GLY A O 1
ATOM 654 N N . LEU A 1 88 ? 13.814 1.639 -1.976 1.00 61.19 88 LEU A N 1
ATOM 655 C CA . LEU A 1 88 ? 14.077 2.246 -3.300 1.00 61.19 88 LEU A CA 1
ATOM 656 C C . LEU A 1 88 ? 12.830 2.784 -4.022 1.00 61.19 88 LEU A C 1
ATOM 658 O O . LEU A 1 88 ? 12.950 3.427 -5.065 1.00 61.19 88 LEU A O 1
ATOM 662 N N . CYS A 1 89 ? 11.638 2.503 -3.507 1.00 66.31 89 CYS A N 1
ATOM 663 C CA . CYS A 1 89 ? 10.399 2.917 -4.143 1.00 66.31 89 CYS A CA 1
ATOM 664 C C . CYS A 1 89 ? 10.010 4.336 -3.750 1.00 66.31 89 CYS A C 1
ATOM 666 O O . CYS A 1 89 ? 9.935 4.671 -2.569 1.00 66.31 89 CYS A O 1
ATOM 668 N N . CYS A 1 90 ? 9.705 5.161 -4.750 1.00 61.91 90 CYS A N 1
ATOM 669 C CA . CYS A 1 90 ? 9.096 6.458 -4.516 1.00 61.91 90 CYS A CA 1
ATOM 670 C C . CYS A 1 90 ? 7.620 6.233 -4.176 1.00 61.91 90 CYS A C 1
ATOM 672 O O . CYS A 1 90 ? 6.802 5.943 -5.054 1.00 61.91 90 CYS A O 1
ATOM 674 N N . CYS A 1 91 ? 7.296 6.345 -2.891 1.00 63.28 91 CYS A N 1
ATOM 675 C CA . CYS A 1 91 ? 5.930 6.304 -2.398 1.00 63.28 91 CYS A CA 1
ATOM 676 C C . CYS A 1 91 ? 5.297 7.696 -2.603 1.00 63.28 91 CYS A C 1
ATOM 678 O O . CYS A 1 91 ? 5.759 8.665 -2.001 1.00 63.28 91 CYS A O 1
ATOM 680 N N . LYS A 1 92 ? 4.259 7.822 -3.440 1.00 60.75 92 LYS A N 1
ATOM 681 C CA . LYS A 1 92 ? 3.375 9.003 -3.430 1.00 60.75 92 LYS A CA 1
ATOM 682 C C . LYS A 1 92 ? 2.075 8.633 -2.721 1.00 60.75 92 LYS A C 1
ATOM 684 O O . LYS A 1 92 ? 1.352 7.760 -3.200 1.00 60.75 92 LYS A O 1
ATOM 689 N N . THR A 1 93 ? 1.839 9.270 -1.581 1.00 58.34 93 THR A N 1
ATOM 690 C CA . THR A 1 93 ? 0.550 9.310 -0.875 1.00 58.34 93 THR A CA 1
ATOM 691 C C . THR A 1 93 ? -0.266 10.496 -1.350 1.00 58.34 93 THR A C 1
ATOM 693 O O . THR A 1 93 ? 0.361 11.567 -1.530 1.00 58.34 93 THR A O 1
#